Protein AF-A0A5M8PBU7-F1 (afdb_monomer)

Structure (mmCIF, N/CA/C/O backbone):
data_AF-A0A5M8PBU7-F1
#
_entry.id   AF-A0A5M8PBU7-F1
#
loop_
_atom_site.group_PDB
_atom_site.id
_atom_site.type_symbol
_atom_site.label_atom_id
_atom_site.label_alt_id
_atom_site.label_comp_id
_atom_site.label_asym_id
_atom_site.label_entity_id
_atom_site.label_seq_id
_atom_site.pdbx_PDB_ins_code
_atom_site.Cartn_x
_atom_site.Cartn_y
_atom_site.Cartn_z
_atom_site.occupancy
_atom_site.B_iso_or_equiv
_atom_site.auth_seq_id
_atom_site.auth_comp_id
_atom_site.auth_asym_id
_atom_site.auth_atom_id
_atom_site.pdbx_PDB_model_num
ATOM 1 N N . MET A 1 1 ? 15.550 -12.287 -18.230 1.00 66.31 1 MET A N 1
ATOM 2 C CA . MET A 1 1 ? 15.883 -11.132 -17.376 1.00 66.31 1 MET A CA 1
ATOM 3 C C . MET A 1 1 ? 14.639 -10.275 -17.381 1.00 66.31 1 MET A C 1
ATOM 5 O O . MET A 1 1 ? 14.184 -9.965 -18.472 1.00 66.31 1 MET A O 1
ATOM 9 N N . ILE A 1 2 ? 14.014 -10.059 -16.225 1.00 83.00 2 ILE A N 1
ATOM 10 C CA . ILE A 1 2 ? 12.876 -9.139 -16.134 1.00 83.00 2 ILE A CA 1
ATOM 11 C C . ILE A 1 2 ? 13.384 -7.747 -16.520 1.00 83.00 2 ILE A C 1
ATOM 13 O O . ILE A 1 2 ? 14.484 -7.378 -16.099 1.00 83.00 2 ILE A O 1
ATOM 17 N N . SER A 1 3 ? 12.670 -7.039 -17.389 1.00 86.94 3 SER A N 1
ATOM 18 C CA . SER A 1 3 ? 13.111 -5.716 -17.840 1.00 86.94 3 SER A CA 1
ATOM 19 C C . SER A 1 3 ? 12.946 -4.699 -16.711 1.00 86.94 3 SER A C 1
ATOM 21 O O . SER A 1 3 ? 12.022 -4.811 -15.903 1.00 86.94 3 SER A O 1
ATOM 23 N N . ASP A 1 4 ? 13.805 -3.681 -16.661 1.00 89.62 4 ASP A N 1
ATOM 24 C CA . ASP A 1 4 ? 13.742 -2.635 -15.629 1.00 89.62 4 ASP A CA 1
ATOM 25 C C . ASP A 1 4 ? 12.364 -1.951 -15.578 1.00 89.62 4 ASP A C 1
ATOM 27 O O . ASP A 1 4 ? 11.860 -1.636 -14.500 1.00 89.62 4 ASP A O 1
ATOM 31 N N . ASP A 1 5 ? 11.698 -1.819 -16.729 1.00 89.25 5 ASP A N 1
A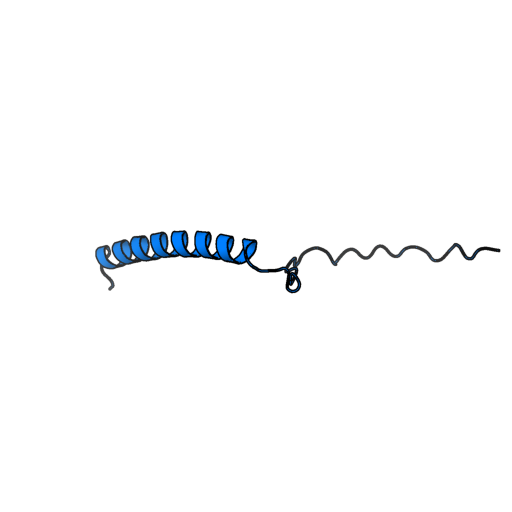TOM 32 C CA . ASP A 1 5 ? 10.319 -1.337 -16.836 1.00 89.25 5 ASP A CA 1
ATOM 33 C C . ASP A 1 5 ? 9.307 -2.200 -16.072 1.00 89.25 5 ASP A C 1
ATOM 35 O O . ASP A 1 5 ? 8.387 -1.682 -15.436 1.00 89.25 5 ASP A O 1
ATOM 39 N N . GLU A 1 6 ? 9.452 -3.522 -16.125 1.00 91.44 6 GLU A N 1
ATOM 40 C CA . GLU A 1 6 ? 8.559 -4.455 -15.435 1.00 91.44 6 GLU A CA 1
ATOM 41 C C . GLU A 1 6 ? 8.799 -4.401 -13.925 1.00 91.44 6 GLU A C 1
ATOM 43 O O . GLU A 1 6 ? 7.842 -4.383 -13.147 1.00 91.44 6 GLU A O 1
ATOM 48 N N . LEU A 1 7 ? 10.064 -4.290 -13.508 1.00 91.94 7 LEU A N 1
ATOM 49 C CA . LEU A 1 7 ? 10.431 -4.146 -12.102 1.00 91.94 7 LEU A CA 1
ATOM 50 C C . LEU A 1 7 ? 9.953 -2.806 -11.522 1.00 91.94 7 LEU A C 1
ATOM 52 O O . LEU A 1 7 ? 9.419 -2.772 -10.413 1.00 91.94 7 LEU A O 1
ATOM 56 N N . TYR A 1 8 ? 10.075 -1.714 -12.280 1.00 93.69 8 TYR A N 1
ATOM 57 C CA . TYR A 1 8 ? 9.573 -0.397 -11.888 1.00 93.69 8 TYR A CA 1
ATOM 58 C C . TYR A 1 8 ? 8.046 -0.391 -11.740 1.00 93.69 8 TYR A C 1
ATOM 60 O O . TYR A 1 8 ? 7.512 0.070 -10.727 1.00 93.69 8 TYR A O 1
ATOM 68 N N . ARG A 1 9 ? 7.327 -0.970 -12.710 1.00 92.62 9 ARG A N 1
ATOM 69 C CA . ARG A 1 9 ? 5.863 -1.116 -12.647 1.00 92.62 9 ARG A CA 1
ATOM 70 C C . ARG A 1 9 ? 5.431 -1.960 -11.453 1.00 92.62 9 ARG A C 1
ATOM 72 O O . ARG A 1 9 ? 4.486 -1.589 -10.756 1.00 92.62 9 ARG A O 1
ATOM 79 N N . LEU A 1 10 ? 6.141 -3.057 -11.192 1.00 94.25 10 LEU A N 1
ATOM 80 C CA . LEU A 1 10 ? 5.885 -3.911 -10.038 1.00 94.25 10 LEU A CA 1
ATOM 81 C C . LEU A 1 10 ? 6.122 -3.165 -8.720 1.00 94.25 10 LEU A C 1
ATOM 83 O O . LEU A 1 10 ? 5.305 -3.283 -7.811 1.00 94.25 10 LEU A O 1
ATOM 87 N N . ALA A 1 11 ? 7.185 -2.364 -8.617 1.00 94.69 11 ALA A N 1
ATOM 88 C CA . ALA A 1 11 ? 7.488 -1.584 -7.419 1.00 94.69 11 ALA A CA 1
ATOM 89 C C . ALA A 1 11 ? 6.398 -0.546 -7.104 1.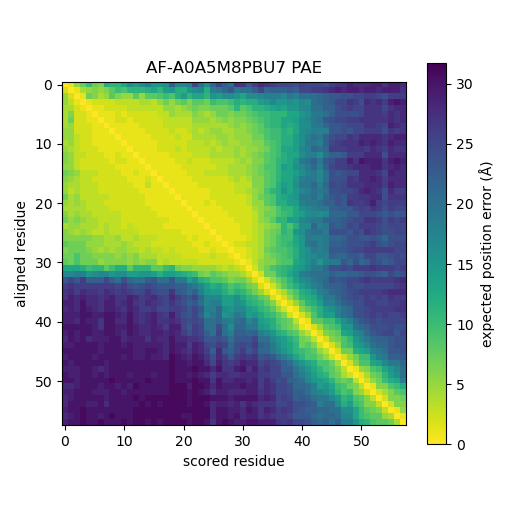00 94.69 11 ALA A C 1
ATOM 91 O O . ALA A 1 11 ? 5.970 -0.431 -5.955 1.00 94.69 11 ALA A O 1
ATOM 92 N N . ILE A 1 12 ? 5.897 0.170 -8.114 1.00 94.69 12 ILE A N 1
ATOM 93 C CA . ILE A 1 12 ? 4.795 1.132 -7.94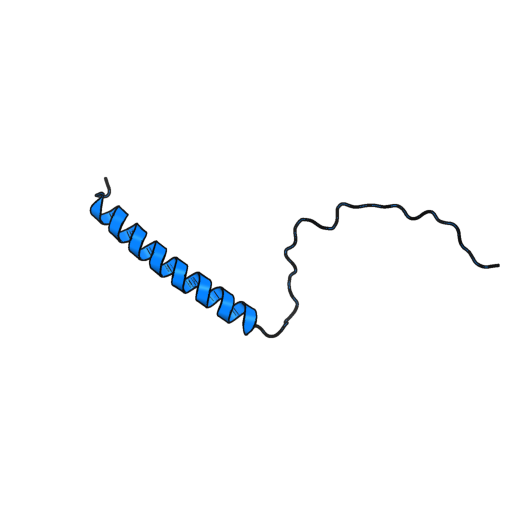4 1.00 94.69 12 ILE A CA 1
ATOM 94 C C . ILE A 1 12 ? 3.491 0.421 -7.556 1.00 94.69 12 ILE A C 1
ATOM 96 O O . ILE A 1 12 ? 2.767 0.872 -6.662 1.00 94.69 12 ILE A O 1
ATOM 100 N N . PHE A 1 13 ? 3.197 -0.716 -8.189 1.00 95.81 13 PHE A N 1
ATOM 101 C CA . PHE A 1 13 ? 2.025 -1.522 -7.854 1.00 95.81 13 PHE A CA 1
ATOM 102 C C . PHE A 1 13 ? 2.092 -2.032 -6.412 1.00 95.81 13 PHE A C 1
ATOM 104 O O . PHE A 1 13 ? 1.156 -1.848 -5.639 1.00 95.81 13 PHE A O 1
ATOM 111 N N . LEU A 1 14 ? 3.228 -2.600 -6.015 1.00 95.62 14 LEU A N 1
ATOM 112 C CA . LEU A 1 14 ? 3.419 -3.124 -4.671 1.00 95.62 14 LEU A CA 1
ATOM 113 C C . LEU A 1 14 ? 3.421 -2.010 -3.616 1.00 95.62 14 LEU A C 1
ATOM 115 O O . LEU A 1 14 ? 2.843 -2.186 -2.549 1.00 95.62 14 LEU A O 1
ATOM 119 N N . GLY A 1 15 ? 4.020 -0.853 -3.910 1.00 96.31 15 GLY A N 1
ATOM 120 C CA . GLY A 1 15 ? 4.030 0.296 -3.004 1.00 96.31 15 GLY A CA 1
ATOM 121 C C . GLY A 1 15 ? 2.636 0.882 -2.765 1.00 96.31 15 GLY A C 1
ATOM 122 O O . GLY A 1 15 ? 2.266 1.157 -1.623 1.00 96.31 15 GLY A O 1
ATOM 123 N N . SER A 1 16 ? 1.828 1.020 -3.819 1.00 95.81 16 SER A N 1
ATOM 124 C CA . SER A 1 16 ? 0.433 1.472 -3.686 1.00 95.81 16 SER A CA 1
ATOM 125 C C . SER A 1 16 ? -0.445 0.436 -2.976 1.00 95.81 16 SER A C 1
ATOM 127 O O . SER A 1 16 ? -1.249 0.800 -2.114 1.00 95.81 16 SER A O 1
ATOM 129 N N . LEU A 1 17 ? -0.234 -0.853 -3.256 1.00 97.12 17 LEU A N 1
ATOM 130 C CA . LEU A 1 17 ? -0.889 -1.948 -2.545 1.00 97.12 17 LEU A CA 1
ATOM 131 C C . LEU A 1 17 ? -0.528 -1.941 -1.051 1.00 97.12 17 LEU A C 1
ATOM 133 O O . LEU A 1 17 ? -1.411 -2.082 -0.209 1.00 97.12 17 LEU A O 1
ATOM 137 N N . ALA A 1 18 ? 0.745 -1.721 -0.712 1.00 97.19 18 ALA A N 1
ATOM 138 C CA . ALA A 1 18 ? 1.208 -1.626 0.669 1.00 97.19 18 ALA A CA 1
ATOM 139 C C . ALA A 1 18 ? 0.555 -0.452 1.412 1.00 97.19 18 ALA A C 1
ATOM 141 O O . ALA A 1 18 ? 0.088 -0.634 2.535 1.00 97.19 18 ALA A O 1
ATOM 142 N N . MET A 1 19 ? 0.447 0.723 0.782 1.00 96.69 19 MET A N 1
ATOM 143 C CA . MET A 1 19 ? -0.252 1.869 1.379 1.00 96.69 19 MET A CA 1
ATOM 144 C C . MET A 1 19 ? -1.723 1.548 1.683 1.00 96.69 19 MET A C 1
ATOM 146 O O . MET A 1 19 ? -2.212 1.893 2.759 1.00 96.69 19 MET A O 1
ATOM 150 N N . LEU A 1 20 ? -2.413 0.830 0.789 1.00 96.06 20 LEU A N 1
ATOM 151 C CA . LEU A 1 20 ? -3.792 0.382 1.015 1.00 96.06 20 LEU A CA 1
ATOM 152 C C . LEU A 1 20 ? -3.870 -0.614 2.184 1.00 96.06 20 LEU A C 1
ATOM 154 O O . LEU A 1 20 ? -4.692 -0.442 3.085 1.00 96.06 20 LEU A O 1
ATOM 158 N N . LEU A 1 21 ? -2.990 -1.620 2.208 1.00 94.69 21 LEU A N 1
ATOM 159 C CA . LEU A 1 21 ? -2.959 -2.643 3.259 1.00 94.69 21 LEU A CA 1
ATOM 160 C C . LEU A 1 21 ? -2.668 -2.059 4.650 1.00 94.69 21 LEU A C 1
ATOM 162 O O . LEU A 1 21 ? -3.262 -2.516 5.625 1.00 94.69 21 LEU A O 1
ATOM 166 N N . ILE A 1 22 ? -1.816 -1.034 4.755 1.00 94.31 22 ILE A N 1
ATOM 167 C CA . ILE A 1 22 ? -1.523 -0.351 6.028 1.00 94.31 22 ILE A CA 1
ATOM 168 C C . ILE A 1 22 ? -2.771 0.363 6.565 1.00 94.31 22 ILE A C 1
ATOM 170 O O . ILE A 1 22 ? -3.111 0.218 7.740 1.00 94.31 22 ILE A O 1
ATOM 174 N N . VAL A 1 23 ? -3.484 1.103 5.710 1.00 95.69 23 VAL A N 1
ATOM 175 C CA . VAL A 1 23 ? -4.728 1.786 6.106 1.00 95.69 23 VAL A CA 1
ATOM 176 C C . VAL A 1 23 ? -5.802 0.772 6.498 1.00 95.69 23 VAL A C 1
ATOM 178 O O . VAL A 1 23 ? -6.483 0.957 7.506 1.00 95.69 23 VAL A O 1
ATOM 181 N N . LEU A 1 24 ? -5.928 -0.323 5.741 1.00 95.25 24 LEU A N 1
ATOM 182 C CA . LEU A 1 24 ? -6.871 -1.397 6.046 1.00 95.25 24 LEU A CA 1
ATOM 183 C C . LEU A 1 24 ? -6.558 -2.067 7.389 1.00 95.25 24 LEU A C 1
ATOM 185 O O . LEU A 1 24 ? -7.477 -2.292 8.171 1.00 95.25 24 LEU A O 1
ATOM 189 N N . TYR A 1 25 ? -5.286 -2.353 7.682 1.00 92.94 25 TYR A N 1
ATOM 190 C CA . TYR A 1 25 ? -4.876 -2.900 8.976 1.00 92.94 25 TYR A CA 1
ATOM 191 C C . TYR A 1 25 ? -5.306 -1.981 10.122 1.00 92.94 25 TYR A C 1
ATOM 193 O O . TYR A 1 25 ? -5.952 -2.440 11.059 1.00 92.94 25 TYR A O 1
ATOM 201 N N . HIS A 1 26 ? -5.029 -0.679 10.009 1.00 91.25 26 HIS A N 1
ATOM 202 C CA . HIS A 1 26 ? -5.400 0.288 11.041 1.00 91.25 26 HIS A CA 1
ATOM 203 C C . HIS A 1 26 ? -6.921 0.395 11.210 1.00 91.25 26 HIS A C 1
ATOM 205 O O . HIS A 1 26 ? -7.438 0.472 12.324 1.00 91.25 26 HIS A O 1
ATOM 211 N N . PHE A 1 27 ? -7.656 0.338 10.098 1.00 91.25 27 PHE A N 1
ATOM 212 C CA . PHE A 1 27 ? -9.111 0.304 10.118 1.00 91.25 27 PHE A CA 1
ATOM 213 C C . PHE A 1 27 ? -9.641 -0.944 10.839 1.00 91.25 27 PHE A C 1
ATOM 215 O O . PHE A 1 27 ? -10.517 -0.826 11.695 1.00 91.25 27 PHE A O 1
ATOM 222 N N . LEU A 1 28 ? -9.110 -2.129 10.534 1.00 90.50 28 LEU A N 1
ATOM 223 C CA . LE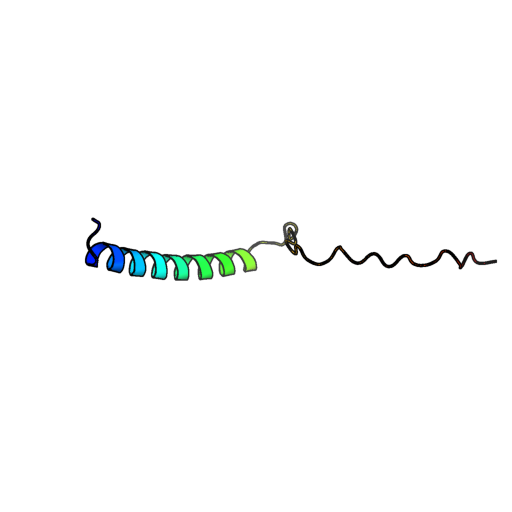U A 1 28 ? -9.516 -3.377 11.183 1.00 90.50 28 LEU A CA 1
ATOM 224 C C . LEU A 1 28 ? -9.125 -3.408 12.664 1.00 90.50 28 LEU A C 1
ATOM 226 O O . LEU A 1 28 ? -9.932 -3.835 13.479 1.00 90.50 28 LEU A O 1
ATOM 230 N N . GLU A 1 29 ? -7.939 -2.921 13.023 1.00 85.88 29 GLU A N 1
ATOM 231 C CA . GLU A 1 29 ? -7.454 -2.853 14.406 1.00 85.88 29 GLU A CA 1
ATOM 232 C C . GLU A 1 29 ? -8.353 -1.982 15.293 1.00 85.88 29 GLU A C 1
ATOM 234 O O . GLU A 1 29 ? -8.649 -2.354 16.426 1.00 85.88 29 GLU A O 1
ATOM 239 N N . ILE A 1 30 ? -8.827 -0.847 14.773 1.00 87.50 30 ILE A N 1
ATOM 240 C CA . ILE A 1 30 ? -9.718 0.056 15.515 1.00 87.50 30 ILE A CA 1
ATOM 241 C C . ILE A 1 30 ? -11.138 -0.513 15.626 1.00 87.50 30 ILE A C 1
ATOM 243 O O . ILE A 1 30 ? -11.799 -0.328 16.646 1.00 87.50 30 ILE A O 1
ATOM 247 N N . ASN A 1 31 ? -11.635 -1.167 14.572 1.00 86.38 31 ASN A N 1
ATOM 248 C CA . ASN A 1 31 ? -13.009 -1.676 14.5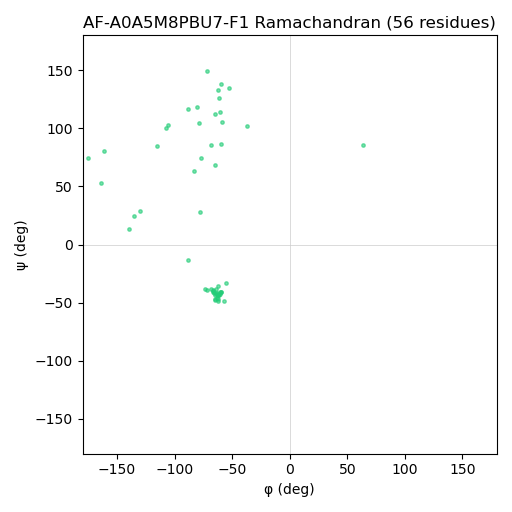28 1.00 86.38 31 ASN A CA 1
ATOM 249 C C . ASN A 1 31 ? -13.157 -3.090 15.105 1.00 86.38 31 ASN A C 1
ATOM 251 O O . ASN A 1 31 ? -14.285 -3.532 15.349 1.00 86.38 31 ASN A O 1
ATOM 255 N N . ALA A 1 32 ? -12.055 -3.807 15.321 1.00 84.25 32 ALA A N 1
ATOM 256 C CA . ALA A 1 32 ? -12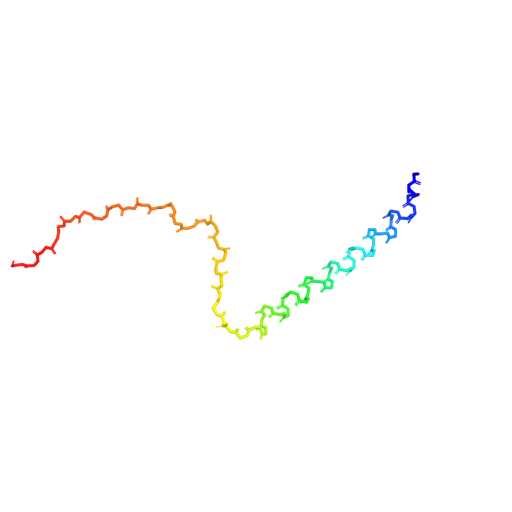.064 -5.065 16.041 1.00 84.25 32 ALA A CA 1
ATOM 257 C C . ALA A 1 32 ? -12.572 -4.803 17.463 1.00 84.25 32 ALA A C 1
ATOM 259 O O . ALA A 1 32 ? -11.949 -4.104 18.262 1.00 84.25 32 ALA A O 1
ATOM 260 N N . LYS A 1 33 ? -13.746 -5.360 17.770 1.00 75.44 33 LYS A N 1
ATOM 261 C CA . LYS A 1 33 ? -14.223 -5.469 19.148 1.00 75.44 33 LYS A CA 1
ATOM 262 C C . LYS A 1 33 ? -13.179 -6.291 19.900 1.00 75.44 33 LYS A C 1
ATOM 264 O O . LYS A 1 33 ? -12.628 -7.222 19.324 1.00 75.44 33 LYS A O 1
ATOM 269 N N . ASP A 1 34 ? -12.855 -5.876 21.120 1.00 68.00 34 ASP A N 1
ATOM 270 C CA . ASP A 1 34 ? -11.745 -6.386 21.934 1.00 68.00 34 ASP A CA 1
ATOM 271 C C . ASP A 1 34 ? -11.953 -7.862 22.331 1.00 68.00 34 ASP A C 1
ATOM 273 O O . ASP A 1 34 ? -12.186 -8.193 23.491 1.00 68.00 34 ASP A O 1
ATOM 277 N N . ASP A 1 35 ? -11.890 -8.770 21.361 1.00 64.38 35 ASP A N 1
ATOM 278 C CA . ASP A 1 35 ? -11.930 -10.214 21.553 1.00 64.38 35 ASP A CA 1
ATOM 279 C C . ASP A 1 35 ? -10.508 -10.672 21.898 1.00 64.38 35 ASP A C 1
ATOM 281 O O . ASP A 1 35 ? -9.839 -11.373 21.144 1.00 64.38 35 ASP A O 1
ATOM 285 N N . GLY A 1 36 ? -10.018 -10.186 23.042 1.00 62.41 36 GLY A N 1
ATOM 286 C CA . GLY A 1 36 ? -8.756 -10.583 23.649 1.00 62.41 36 GLY A CA 1
ATOM 287 C C . GLY A 1 36 ? -7.537 -10.252 22.796 1.00 62.41 36 GLY A C 1
ATOM 288 O O . GLY A 1 36 ? -7.008 -11.122 22.106 1.00 62.41 36 GLY A O 1
ATOM 289 N N . LYS A 1 37 ? -7.023 -9.020 22.931 1.00 58.03 37 LYS A N 1
ATOM 290 C CA . LYS A 1 37 ? -5.651 -8.651 22.536 1.00 58.03 37 LYS A CA 1
ATOM 291 C C . LYS A 1 37 ? -4.678 -9.797 22.848 1.00 58.03 37 LYS A C 1
ATOM 293 O O . LYS A 1 37 ? -4.236 -9.969 23.987 1.00 58.03 37 LYS A O 1
ATOM 298 N N . LEU A 1 38 ? -4.297 -10.561 21.824 1.00 60.72 38 LEU A N 1
ATOM 299 C CA . LEU A 1 38 ? -3.077 -11.354 21.840 1.00 60.72 38 LEU A CA 1
ATOM 300 C C . LEU A 1 38 ? -1.939 -10.340 21.819 1.00 60.72 38 LEU A C 1
ATOM 302 O O . LEU A 1 38 ? -1.458 -9.931 20.766 1.00 60.72 38 LEU A O 1
ATOM 306 N N . ASN A 1 39 ? -1.585 -9.870 23.015 1.00 53.84 39 ASN A N 1
ATOM 307 C CA . ASN A 1 39 ? -0.465 -8.983 23.271 1.00 53.84 39 ASN A CA 1
ATOM 308 C C . ASN A 1 39 ? 0.824 -9.678 22.813 1.00 53.84 39 ASN A C 1
ATOM 310 O O . ASN A 1 39 ? 1.502 -10.347 23.593 1.00 53.84 39 ASN A O 1
ATOM 314 N N . ALA A 1 40 ? 1.163 -9.539 21.535 1.00 57.25 40 ALA A N 1
ATOM 315 C CA . ALA A 1 40 ? 2.470 -9.886 21.013 1.00 57.25 40 ALA A CA 1
ATOM 316 C C . ALA A 1 40 ? 3.459 -8.772 21.389 1.00 57.25 40 ALA A C 1
ATOM 318 O O . ALA A 1 40 ? 3.872 -7.968 20.559 1.00 57.25 40 ALA A O 1
ATOM 319 N N . THR A 1 41 ? 3.846 -8.727 22.664 1.00 50.75 41 THR A N 1
ATOM 320 C CA . THR A 1 41 ? 5.042 -8.012 23.125 1.00 50.75 41 THR A CA 1
ATOM 321 C C . THR A 1 41 ? 6.102 -9.049 23.506 1.00 50.75 41 THR A C 1
ATOM 323 O O . THR A 1 41 ? 6.052 -9.597 24.607 1.00 50.75 41 THR A O 1
ATOM 326 N N . PRO A 1 42 ? 7.102 -9.339 22.649 1.00 52.44 42 PRO A N 1
ATOM 327 C CA . PRO A 1 42 ? 8.141 -10.325 22.954 1.00 52.44 42 PRO A CA 1
ATOM 328 C C . PRO A 1 42 ? 9.235 -9.803 23.912 1.00 52.44 42 PRO A C 1
ATOM 330 O O . PRO A 1 42 ? 10.369 -10.264 23.850 1.00 52.44 42 PRO A O 1
ATOM 333 N N . ALA A 1 43 ? 8.947 -8.843 24.804 1.00 57.97 43 ALA A N 1
ATOM 334 C CA . ALA A 1 43 ? 10.008 -8.106 25.508 1.00 57.97 43 ALA A CA 1
ATOM 335 C C . ALA A 1 43 ? 9.7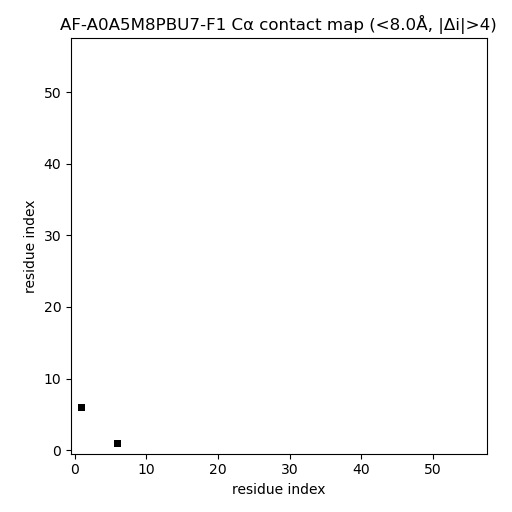95 -7.802 27.005 1.00 57.97 43 ALA A C 1
ATOM 337 O O . ALA A 1 43 ? 10.538 -6.986 27.541 1.00 57.97 43 ALA A O 1
ATOM 338 N N . GLN A 1 44 ? 8.825 -8.400 27.715 1.00 56.16 44 GLN A N 1
ATOM 339 C CA . GLN A 1 44 ? 8.543 -7.986 29.113 1.00 56.16 44 GLN A CA 1
ATOM 340 C C . GLN A 1 44 ? 8.331 -9.108 30.142 1.00 56.16 44 GLN A C 1
ATOM 342 O O . GLN A 1 44 ? 7.744 -8.872 31.196 1.00 56.16 44 GLN A O 1
ATOM 347 N N . LYS A 1 45 ? 8.866 -10.318 29.926 1.00 52.69 45 LYS A N 1
ATOM 348 C CA . LYS A 1 45 ? 8.875 -11.346 30.991 1.00 52.69 45 LYS A CA 1
ATOM 349 C C . LYS A 1 45 ? 10.221 -12.021 31.255 1.00 52.69 45 LYS A C 1
ATOM 351 O O . LYS A 1 45 ? 10.256 -13.146 31.742 1.00 52.69 45 LYS A O 1
ATOM 356 N N . LEU A 1 46 ? 11.324 -11.312 31.012 1.00 54.28 46 LEU A N 1
ATOM 357 C CA . LEU A 1 46 ? 12.631 -11.649 31.582 1.00 54.28 46 LEU A CA 1
ATOM 358 C C . LEU A 1 46 ? 13.064 -10.525 32.531 1.00 54.28 46 LEU A C 1
ATOM 360 O O . LEU A 1 46 ? 13.742 -9.577 32.159 1.00 54.28 46 LEU A O 1
ATOM 364 N N . GLY A 1 47 ? 12.588 -10.614 33.767 1.00 43.50 47 GLY A N 1
ATOM 365 C CA . GLY A 1 47 ? 12.862 -9.649 34.826 1.00 43.50 47 GLY A CA 1
ATOM 366 C C . GLY A 1 47 ? 12.497 -10.241 36.175 1.00 43.50 47 GLY A C 1
ATOM 367 O O . GLY A 1 47 ? 11.685 -9.689 36.910 1.00 43.50 47 GLY A O 1
ATOM 368 N N . ALA A 1 48 ? 13.036 -11.428 36.456 1.00 54.19 48 ALA A N 1
ATOM 369 C CA . ALA A 1 48 ? 12.960 -12.059 37.760 1.00 54.19 48 ALA A CA 1
ATOM 370 C C . ALA A 1 48 ? 13.595 -11.134 38.807 1.00 54.19 48 ALA A C 1
ATOM 372 O O . ALA A 1 48 ? 14.816 -11.019 38.889 1.00 54.19 48 ALA A O 1
ATOM 373 N N . LYS A 1 49 ? 12.763 -10.489 39.625 1.00 52.06 49 LYS A N 1
ATOM 374 C CA . LYS A 1 49 ? 13.185 -9.970 40.923 1.00 52.06 49 LYS A CA 1
ATOM 375 C C . LYS A 1 49 ? 12.590 -10.896 41.987 1.00 52.06 49 LYS A C 1
ATOM 377 O O . LYS A 1 49 ? 11.383 -10.824 42.211 1.00 52.06 49 LYS A O 1
ATOM 382 N N . PRO A 1 50 ? 13.371 -11.805 42.600 1.00 46.28 50 PRO A N 1
ATOM 383 C CA . PRO A 1 50 ? 12.877 -12.587 43.724 1.00 46.28 50 PRO A CA 1
ATOM 384 C C . PRO A 1 50 ? 12.606 -11.622 44.883 1.00 46.28 50 PRO A C 1
ATOM 386 O O . PRO A 1 50 ? 13.520 -10.990 45.409 1.00 46.28 50 PRO A O 1
ATOM 389 N N . MET A 1 51 ? 11.332 -11.452 45.231 1.00 54.12 51 MET A N 1
ATOM 390 C CA . MET A 1 51 ? 10.925 -10.731 46.430 1.00 54.12 51 MET A CA 1
ATOM 391 C C . MET A 1 51 ? 11.058 -11.692 47.616 1.00 54.12 51 MET A C 1
ATOM 393 O O . MET A 1 51 ? 10.467 -12.768 47.636 1.00 54.12 51 MET A O 1
ATOM 397 N N . THR A 1 52 ? 11.920 -11.313 48.551 1.00 66.38 52 THR A N 1
ATOM 398 C CA . THR A 1 52 ? 12.337 -12.026 49.761 1.00 66.38 52 THR A CA 1
ATOM 399 C C . THR A 1 52 ? 11.135 -12.468 50.615 1.00 66.38 52 THR A C 1
ATOM 401 O O . THR A 1 52 ? 10.240 -11.653 50.847 1.00 66.38 52 THR A O 1
ATOM 404 N N . PRO A 1 53 ? 11.088 -13.713 51.133 1.00 49.56 53 PRO A N 1
ATOM 405 C CA . PRO A 1 53 ? 10.021 -14.144 52.028 1.00 49.56 53 PRO A CA 1
ATOM 406 C C . PRO A 1 53 ? 10.284 -13.604 53.433 1.00 49.56 53 PRO A C 1
ATOM 408 O O . PRO A 1 53 ? 11.141 -14.101 54.159 1.00 49.56 53 PRO A O 1
ATOM 411 N N . GLY A 1 54 ? 9.542 -12.576 53.825 1.00 60.03 54 GLY A N 1
ATOM 412 C CA . GLY A 1 54 ? 9.604 -12.086 55.192 1.00 60.03 54 GLY A CA 1
ATOM 413 C C . GLY A 1 54 ? 8.602 -10.987 55.457 1.00 60.03 54 GLY A C 1
ATOM 414 O O . GLY A 1 54 ? 9.027 -9.849 55.536 1.00 60.03 54 GLY A O 1
ATOM 415 N N . GLN A 1 55 ? 7.316 -11.343 55.586 1.00 56.88 55 GLN A N 1
ATOM 416 C CA . GLN A 1 55 ? 6.327 -10.716 56.481 1.00 56.88 55 GLN A CA 1
ATOM 417 C C . GLN A 1 55 ? 5.138 -11.681 56.673 1.00 56.88 55 GLN A C 1
ATOM 419 O O . GLN A 1 55 ? 4.100 -11.553 56.028 1.00 56.88 55 GLN A O 1
ATOM 424 N N . VAL A 1 56 ? 5.293 -12.671 57.560 1.00 51.62 56 VAL A N 1
ATOM 425 C CA . VAL A 1 56 ? 4.149 -13.316 58.226 1.00 51.62 56 VAL A CA 1
ATOM 426 C C . VAL A 1 56 ? 3.845 -12.512 59.483 1.00 51.62 56 VAL A C 1
ATOM 428 O O . VAL A 1 56 ? 4.685 -12.353 60.362 1.00 51.62 56 VAL A O 1
ATOM 431 N N . LYS A 1 57 ? 2.643 -11.949 59.478 1.00 45.72 57 LYS A N 1
ATOM 432 C CA . LYS A 1 57 ? 1.991 -11.168 60.522 1.00 45.72 57 LYS A CA 1
ATOM 433 C C . LYS A 1 57 ? 1.801 -12.029 61.781 1.00 45.72 57 LYS A C 1
ATOM 435 O O . LYS A 1 57 ? 1.197 -13.096 61.686 1.00 45.72 57 LYS A O 1
ATOM 440 N N . GLY A 1 58 ? 2.282 -11.541 62.921 1.00 42.25 58 GLY A N 1
ATOM 441 C CA . GLY A 1 58 ? 2.053 -12.060 64.271 1.00 42.25 58 GLY A CA 1
ATOM 442 C C . GLY A 1 58 ? 2.225 -10.926 65.261 1.00 42.25 58 GLY A C 1
ATOM 443 O O . GLY A 1 58 ? 3.313 -10.313 65.214 1.00 42.25 58 GLY A O 1
#

Organism: NCBI:txid136370

Mean predicted aligned error: 15.75 Å

Nearest PDB structures (foldseek):
  7dcv-assembly1_A  TM=4.791E-01  e=8.695E+00  Homo sapiens

Solvent-accessible surface area (backbone atoms only — not comparable to full-atom values): 4008 Å² total; per-residue (Å²): 128,87,51,70,69,58,54,52,52,48,49,54,52,50,52,53,50,47,56,51,51,53,54,49,50,54,52,48,63,70,69,49,72,86,81,65,82,81,76,86,65,100,79,82,85,87,74,90,70,86,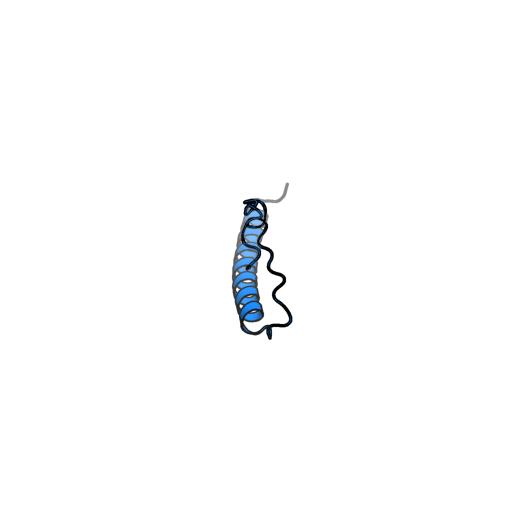78,80,94,80,83,84,89,128

pLDDT: mean 75.45, std 19.06, range [42.25, 97.19]

Secondary structure (DSSP, 8-state):
---HHHHHHHHHHHHHHHHHHH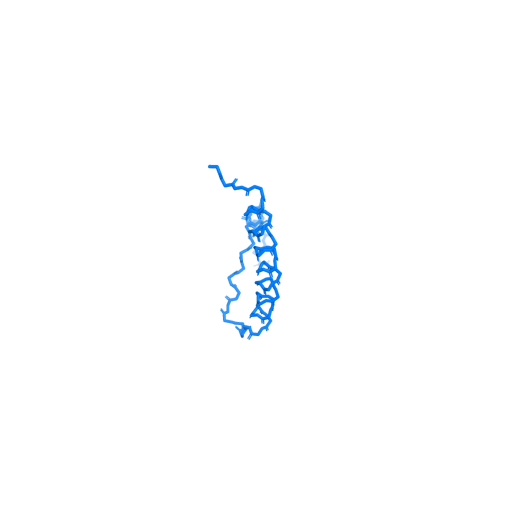HHHHHHHHHS--S------TTSS-------------

Sequence (58 aa):
MISDDELYRLAIFLGSLAMLLIVLYHFLEINAKDDGKLNATPAQKLGAKPMTPGQVKG

Radius of gyration: 24.66 Å; Cα contacts (8 Å, |Δi|>4): 1; chains: 1; bounding box: 30×16×82 Å

Foldseek 3Di:
DPDPVNVVVVVVVVVVVVVVVVVVVVVCVVPPDCPDPPPPDPPPPPDDDPDDPDDDDD

InterPro domains:
  IPR018943 Oligosaccaryltransferase [PF10215] (1-34)
  IPR036330 Oligosaccharyltransferase subunit ost4p superfamily [SSF103464] (1-35)
  IPR051307 Dolichyl-diphosphooligosaccharide--protein glycosyltransferase subunit 4 [PTHR48164] (1-41)